Protein AF-A0A933SQU5-F1 (afdb_monomer_lite)

Foldseek 3Di:
DPPPVVVVVVVVVVVVPDPDPPPPPPPDPCPDVVNVVVVVVVVVVVVVVVVVVVVVVVVVVVVVVVVVVVVVVVVVVVVVVVVVVVVVCVVVVVVVVVVVVCVVVVVVVVVCVVVVVVVVVVVVVVVVVVVVVLVVLVVVCVVDVVSVVVCVVVVSD

Secondary structure (DSSP, 8-state):
--SHHHHHHHHHHHHHTS-------PPPP---HHHHHHHHHHHHHHHHHHHHHHHHHHHHHHHHHHHHHHHHHHHHHHHHHHHHHHHHHHHHHHHHHHHHHHHHHHHHHHHHHHHHHHHHHHHHHHHHHHHHHHHHHHHHHTT-HHH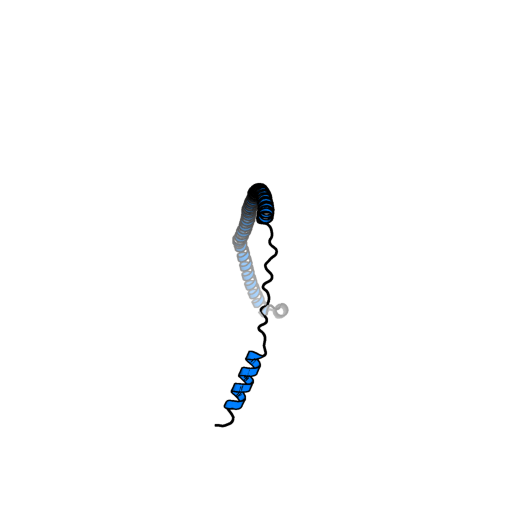HHHHHHTT--

Sequence (157 aa):
MRTRCGAAVIIALILFSTPGRVSAIEPAPRISDREIIEKLSALDAKIDKETANIRGDIKEIRADIKALQQQYADLKESTSKQSSDLKDLMLWGFGVLFAGMFTLIGFVLWDRRTALEPAIKKNKELEEKEERLEKALREYAYKEPQLAEALRNAGIM

Structure (mmCIF, N/CA/C/O backbone):
data_AF-A0A933SQU5-F1
#
_entry.id   AF-A0A933SQU5-F1
#
loop_
_atom_site.group_PDB
_atom_site.id
_atom_site.type_symbol
_atom_site.label_atom_id
_atom_site.label_alt_id
_atom_site.label_comp_id
_atom_site.label_asym_id
_atom_site.label_entity_id
_atom_site.label_seq_id
_atom_site.pdbx_PDB_ins_code
_atom_site.Cartn_x
_atom_site.Cartn_y
_atom_site.Cartn_z
_atom_site.occupancy
_atom_site.B_iso_or_equiv
_atom_site.auth_seq_id
_atom_site.auth_comp_id
_atom_site.auth_asym_id
_atom_site.auth_atom_id
_atom_site.pdbx_PDB_model_num
ATOM 1 N N . MET A 1 1 ? 96.973 1.736 -10.527 1.00 51.66 1 MET A N 1
ATOM 2 C CA . MET A 1 1 ? 96.493 2.218 -11.847 1.00 51.66 1 MET A CA 1
ATOM 3 C C . MET A 1 1 ? 96.423 1.148 -12.954 1.00 51.66 1 MET A C 1
ATOM 5 O O . MET A 1 1 ? 96.095 1.505 -14.074 1.00 51.66 1 MET A O 1
ATOM 9 N N . ARG A 1 2 ? 96.657 -0.153 -12.692 1.00 50.91 2 ARG A N 1
ATOM 10 C CA . ARG A 1 2 ? 96.776 -1.178 -13.758 1.00 50.91 2 ARG A CA 1
ATOM 11 C C . ARG A 1 2 ? 95.517 -2.032 -14.012 1.00 50.91 2 ARG A C 1
ATOM 13 O O . ARG A 1 2 ? 95.461 -2.724 -15.016 1.00 50.91 2 ARG A O 1
ATOM 20 N N . THR A 1 3 ? 94.495 -1.959 -13.154 1.00 50.31 3 THR A N 1
ATOM 21 C CA . THR A 1 3 ? 93.277 -2.798 -13.242 1.00 50.31 3 THR A CA 1
ATOM 22 C C . THR A 1 3 ? 92.093 -2.145 -13.968 1.00 50.31 3 THR A C 1
ATOM 24 O O . THR A 1 3 ? 91.187 -2.850 -14.397 1.00 50.31 3 THR A O 1
ATOM 27 N N . ARG A 1 4 ? 92.093 -0.817 -14.170 1.00 51.56 4 ARG A N 1
ATOM 28 C CA . ARG A 1 4 ? 90.986 -0.100 -14.845 1.00 51.56 4 ARG A CA 1
ATOM 29 C C . ARG A 1 4 ? 91.056 -0.172 -16.379 1.00 51.56 4 ARG A C 1
ATOM 31 O O . ARG A 1 4 ? 90.013 -0.147 -17.020 1.00 51.56 4 ARG A O 1
ATOM 38 N N . CYS A 1 5 ? 92.250 -0.330 -16.964 1.00 54.19 5 CYS A N 1
ATOM 39 C CA . CYS A 1 5 ? 92.404 -0.444 -18.423 1.00 54.19 5 CYS A CA 1
ATOM 40 C C . CYS A 1 5 ? 91.941 -1.800 -18.981 1.00 54.19 5 CYS A C 1
ATOM 42 O O . CYS A 1 5 ? 91.402 -1.838 -20.079 1.00 54.19 5 CYS A O 1
ATOM 44 N N . GLY A 1 6 ? 92.093 -2.902 -18.235 1.00 57.56 6 GLY A N 1
ATOM 45 C CA . GLY A 1 6 ? 91.658 -4.229 -18.699 1.00 57.56 6 GLY A CA 1
ATOM 46 C C . GLY A 1 6 ? 90.134 -4.367 -18.786 1.00 57.56 6 GLY A C 1
ATOM 47 O O . GLY A 1 6 ? 89.613 -4.897 -19.762 1.00 57.56 6 GLY A O 1
ATOM 48 N N . ALA A 1 7 ? 89.408 -3.817 -17.807 1.00 59.41 7 ALA A N 1
ATOM 49 C CA . ALA A 1 7 ? 87.945 -3.861 -17.779 1.00 59.41 7 ALA A CA 1
ATOM 50 C C . ALA A 1 7 ? 87.304 -3.041 -18.916 1.00 59.41 7 ALA A C 1
ATOM 52 O O . ALA A 1 7 ? 86.318 -3.476 -19.504 1.00 59.41 7 ALA A O 1
ATOM 53 N N . ALA A 1 8 ? 87.887 -1.893 -19.274 1.00 63.12 8 ALA A N 1
ATOM 54 C CA . ALA A 1 8 ? 87.378 -1.047 -20.355 1.00 63.12 8 ALA A CA 1
ATOM 55 C C . ALA A 1 8 ? 87.484 -1.721 -21.737 1.00 63.12 8 ALA A C 1
ATOM 57 O O . ALA A 1 8 ? 86.575 -1.595 -22.554 1.00 63.12 8 ALA A O 1
ATOM 58 N N . VAL A 1 9 ? 88.557 -2.482 -21.980 1.00 65.81 9 VAL A N 1
ATOM 59 C CA . VAL A 1 9 ? 88.761 -3.196 -23.252 1.00 65.81 9 VAL A CA 1
ATOM 60 C C . VAL A 1 9 ? 87.785 -4.364 -23.399 1.00 65.81 9 VAL A C 1
ATOM 62 O O . VAL A 1 9 ? 87.240 -4.567 -24.479 1.00 65.81 9 VAL A O 1
ATOM 65 N N . ILE A 1 10 ? 87.498 -5.089 -22.313 1.00 65.00 10 ILE A N 1
ATOM 66 C CA . ILE A 1 10 ? 86.541 -6.207 -22.327 1.00 65.00 10 ILE A CA 1
ATOM 67 C C . ILE A 1 10 ? 85.111 -5.700 -22.572 1.00 65.00 10 ILE A C 1
ATOM 69 O O . ILE A 1 10 ? 84.381 -6.281 -23.371 1.00 65.00 10 ILE A O 1
ATOM 73 N N . ILE A 1 11 ? 84.727 -4.578 -21.956 1.00 65.00 11 ILE A N 1
ATOM 74 C CA . ILE A 1 11 ? 83.405 -3.962 -22.162 1.00 65.00 11 ILE A CA 1
ATOM 75 C C . ILE A 1 11 ? 83.253 -3.438 -23.601 1.00 65.00 11 ILE A C 1
ATOM 77 O O . ILE A 1 11 ? 82.197 -3.613 -24.208 1.00 65.00 11 ILE A O 1
ATOM 81 N N . ALA A 1 12 ? 84.311 -2.865 -24.183 1.00 64.50 12 ALA A N 1
ATOM 82 C CA . ALA A 1 12 ? 84.304 -2.410 -25.575 1.00 64.50 12 ALA A CA 1
ATOM 83 C C . ALA A 1 12 ? 84.168 -3.572 -26.581 1.00 64.50 12 ALA A C 1
ATOM 85 O O . ALA A 1 12 ? 83.466 -3.444 -27.583 1.00 64.50 12 ALA A O 1
ATOM 86 N N . LEU A 1 13 ? 84.778 -4.726 -26.292 1.00 60.06 13 LEU A N 1
ATOM 87 C CA . LEU A 1 13 ? 84.698 -5.925 -27.134 1.00 60.06 13 LEU A CA 1
ATOM 88 C C . LEU A 1 13 ? 83.309 -6.583 -27.099 1.00 60.06 13 LEU A C 1
ATOM 90 O O . LEU A 1 13 ? 82.831 -7.062 -28.126 1.00 60.06 13 LEU A O 1
ATOM 94 N N . ILE A 1 14 ? 82.629 -6.551 -25.948 1.00 61.59 14 ILE A N 1
ATOM 95 C CA . ILE A 1 14 ? 81.267 -7.088 -25.792 1.00 61.59 14 ILE A CA 1
ATOM 96 C C . ILE A 1 14 ? 80.239 -6.224 -26.541 1.00 61.59 14 ILE A C 1
ATOM 98 O O . ILE A 1 14 ? 79.323 -6.764 -27.158 1.00 61.59 14 ILE A O 1
ATOM 102 N N . LEU A 1 15 ? 80.413 -4.898 -26.557 1.00 58.66 15 LEU A N 1
ATOM 103 C CA . LEU A 1 15 ? 79.534 -3.989 -27.304 1.00 58.66 15 LEU A CA 1
ATOM 104 C C . LEU A 1 15 ? 79.725 -4.103 -28.825 1.00 58.66 15 LEU A C 1
ATOM 106 O O . LEU A 1 15 ? 78.745 -4.052 -29.563 1.00 58.66 15 LEU A O 1
ATOM 110 N N . PHE A 1 16 ? 80.958 -4.318 -29.299 1.00 59.91 16 PHE A N 1
ATOM 111 C CA . PHE A 1 16 ? 81.255 -4.450 -30.732 1.00 59.91 16 PHE A CA 1
ATOM 112 C C . PHE A 1 16 ? 80.857 -5.820 -31.316 1.00 59.91 16 PHE A C 1
ATOM 114 O O . PHE A 1 16 ? 80.535 -5.921 -32.496 1.00 59.91 16 PHE A O 1
ATOM 121 N N . SER A 1 17 ? 80.843 -6.879 -30.496 1.00 57.34 17 SER A N 1
ATOM 122 C CA . SER A 1 17 ? 80.522 -8.252 -30.924 1.00 57.34 17 SER A CA 1
ATOM 123 C C . SER A 1 17 ? 79.022 -8.554 -31.017 1.00 57.34 17 SER A C 1
ATOM 125 O O . SER A 1 17 ? 78.654 -9.664 -31.406 1.00 57.34 17 SER A O 1
ATOM 127 N N . THR A 1 18 ? 78.144 -7.616 -30.663 1.00 58.53 18 THR A N 1
ATOM 128 C CA . THR A 1 18 ? 76.704 -7.800 -30.866 1.00 58.53 18 THR A CA 1
ATOM 129 C C . THR A 1 18 ? 76.294 -7.095 -32.157 1.00 58.53 18 THR A C 1
ATOM 131 O O . THR A 1 18 ? 76.055 -5.889 -32.137 1.00 58.53 18 THR A O 1
ATOM 134 N N . PRO A 1 19 ? 76.224 -7.793 -33.310 1.00 54.84 19 PRO A N 1
ATOM 135 C CA . PRO A 1 19 ? 75.551 -7.230 -34.466 1.00 54.84 19 PRO A CA 1
ATOM 136 C C . PRO A 1 19 ? 74.118 -6.943 -34.030 1.00 54.84 19 PRO A C 1
ATOM 138 O O . PRO A 1 19 ? 73.391 -7.849 -33.608 1.00 54.84 19 PRO A O 1
ATOM 141 N N . GLY A 1 20 ? 73.759 -5.658 -34.050 1.00 59.25 20 GLY A N 1
ATOM 142 C CA . GLY A 1 20 ? 72.436 -5.184 -33.695 1.00 59.25 20 GLY A CA 1
ATOM 143 C C . GLY A 1 20 ? 71.401 -6.055 -34.385 1.00 59.25 20 GLY A C 1
ATOM 144 O O . GLY A 1 20 ? 71.348 -6.123 -35.614 1.00 59.25 20 GLY A O 1
ATOM 145 N N . ARG A 1 21 ? 70.587 -6.748 -33.587 1.00 50.75 21 ARG A N 1
ATOM 146 C CA . ARG A 1 21 ? 69.351 -7.346 -34.071 1.00 50.75 21 ARG A CA 1
ATOM 147 C C . ARG A 1 21 ? 68.426 -6.187 -34.411 1.00 50.75 21 ARG A C 1
ATOM 149 O O . ARG A 1 21 ? 67.598 -5.776 -33.606 1.00 50.75 21 ARG A O 1
ATOM 156 N N . VAL A 1 22 ? 68.623 -5.635 -35.604 1.00 53.22 22 VAL A N 1
ATOM 157 C CA . VAL A 1 22 ? 67.601 -4.900 -36.331 1.00 53.22 22 VAL A CA 1
ATOM 158 C C . VAL A 1 22 ? 66.505 -5.928 -36.551 1.00 53.22 22 VAL A C 1
ATOM 160 O O . VAL A 1 22 ? 66.570 -6.746 -37.465 1.00 53.22 22 VAL A O 1
ATOM 163 N N . SER A 1 23 ? 65.553 -5.968 -35.622 1.00 53.22 23 SER A N 1
ATOM 164 C CA . SER A 1 23 ? 64.285 -6.623 -35.872 1.00 53.22 23 SER A CA 1
ATOM 165 C C . SER A 1 23 ? 63.724 -5.907 -37.087 1.00 53.22 23 SER A C 1
ATOM 167 O O . SER A 1 23 ? 63.380 -4.727 -37.003 1.00 53.22 23 SER A O 1
ATOM 169 N N . ALA A 1 24 ? 63.736 -6.590 -38.229 1.00 44.44 24 ALA A N 1
ATOM 170 C CA . ALA A 1 24 ? 62.974 -6.176 -39.383 1.00 44.44 24 ALA A CA 1
ATOM 171 C C . ALA A 1 24 ? 61.559 -5.899 -38.874 1.00 44.44 24 ALA A C 1
ATOM 173 O O . ALA A 1 24 ? 60.888 -6.794 -38.360 1.00 44.44 24 ALA A O 1
ATOM 174 N N . ILE A 1 25 ? 61.151 -4.633 -38.919 1.00 50.91 25 ILE A N 1
ATOM 175 C CA . ILE A 1 25 ? 59.741 -4.307 -38.843 1.00 50.91 25 ILE A CA 1
ATOM 176 C C . ILE A 1 25 ? 59.194 -4.885 -40.152 1.00 50.91 25 ILE A C 1
ATOM 178 O O . ILE A 1 25 ? 59.501 -4.390 -41.238 1.00 50.91 25 ILE A O 1
ATOM 182 N N . GLU A 1 26 ? 58.530 -6.037 -40.083 1.00 47.88 26 GLU A N 1
ATOM 183 C CA . GLU A 1 26 ? 57.801 -6.537 -41.241 1.00 47.88 26 GLU A CA 1
ATOM 184 C C . GLU A 1 26 ? 56.778 -5.453 -41.596 1.00 47.88 26 GLU A C 1
ATOM 186 O O . GLU A 1 26 ? 55.986 -5.053 -40.733 1.00 47.88 26 GLU A O 1
ATOM 191 N N . PRO A 1 27 ? 56.816 -4.887 -42.814 1.00 58.62 27 PRO A N 1
ATOM 192 C CA . PRO A 1 27 ? 55.780 -3.964 -43.224 1.00 58.62 27 PRO A CA 1
ATOM 193 C C . PRO A 1 27 ? 54.457 -4.726 -43.178 1.00 58.62 27 PRO A C 1
ATOM 195 O O . PRO A 1 27 ? 54.331 -5.793 -43.781 1.00 58.62 27 PRO A O 1
ATOM 198 N N . ALA A 1 28 ? 53.489 -4.177 -42.441 1.00 55.78 28 ALA A N 1
ATOM 199 C CA . ALA A 1 28 ? 52.137 -4.708 -42.383 1.00 55.78 28 ALA A CA 1
ATOM 200 C C . ALA A 1 28 ? 51.640 -5.027 -43.808 1.00 55.78 28 ALA A C 1
ATOM 202 O O . ALA A 1 28 ? 51.933 -4.251 -44.730 1.00 55.78 28 ALA A O 1
ATOM 203 N N . PRO A 1 29 ? 50.916 -6.145 -44.011 1.00 60.25 29 PRO A N 1
ATOM 204 C CA . PRO A 1 29 ? 50.379 -6.494 -45.317 1.00 60.25 29 PRO A CA 1
ATOM 205 C C . PRO A 1 29 ? 49.670 -5.275 -45.912 1.00 60.25 29 PRO A C 1
ATOM 207 O O . PRO A 1 29 ? 48.824 -4.665 -45.257 1.00 60.25 29 PRO A O 1
ATOM 210 N N . ARG A 1 30 ? 50.069 -4.884 -47.131 1.00 57.53 30 ARG A N 1
ATOM 211 C CA . ARG A 1 30 ? 49.489 -3.767 -47.889 1.00 57.53 30 ARG A CA 1
ATOM 212 C C . ARG A 1 30 ? 48.062 -4.152 -48.283 1.00 57.53 30 ARG A C 1
ATOM 214 O O . ARG A 1 30 ? 47.820 -4.559 -49.413 1.00 57.53 30 ARG A O 1
ATOM 221 N N . ILE A 1 31 ? 47.135 -4.084 -47.333 1.00 61.34 31 ILE A N 1
ATOM 222 C CA . ILE A 1 31 ? 45.706 -4.102 -47.622 1.00 61.34 31 ILE A CA 1
ATOM 223 C C . ILE A 1 31 ? 45.457 -2.934 -48.590 1.00 61.34 31 ILE A C 1
ATOM 225 O O . ILE A 1 31 ? 45.952 -1.827 -48.371 1.00 61.34 31 ILE A O 1
ATOM 229 N N . SER A 1 32 ? 44.823 -3.196 -49.729 1.00 63.75 32 SER A N 1
ATOM 230 C CA . SER A 1 32 ? 44.569 -2.146 -50.719 1.00 63.75 32 SER A CA 1
ATOM 231 C C . SER A 1 32 ? 43.582 -1.148 -50.113 1.00 63.75 32 SER A C 1
ATOM 233 O O . SER A 1 32 ? 42.596 -1.576 -49.515 1.00 63.75 32 SER A O 1
ATOM 235 N N . ASP A 1 33 ? 43.790 0.163 -50.278 1.00 73.25 33 ASP A N 1
ATOM 236 C CA . ASP A 1 33 ? 42.865 1.194 -49.768 1.00 73.25 33 ASP A CA 1
ATOM 237 C C . ASP A 1 33 ? 41.404 0.914 -50.176 1.00 73.25 33 ASP A C 1
ATOM 239 O O . ASP A 1 33 ? 40.469 1.200 -49.431 1.00 73.25 33 ASP A O 1
ATOM 243 N N . ARG A 1 34 ? 41.203 0.245 -51.319 1.00 74.62 34 ARG A N 1
ATOM 244 C CA . ARG A 1 34 ? 39.900 -0.243 -51.781 1.00 74.62 34 ARG A CA 1
ATOM 245 C C . ARG A 1 34 ? 39.270 -1.298 -50.862 1.00 74.62 34 ARG A C 1
ATOM 247 O O . ARG A 1 34 ? 38.086 -1.202 -50.560 1.00 74.62 34 ARG A O 1
ATOM 254 N N . GLU A 1 35 ? 40.039 -2.281 -50.400 1.00 79.88 35 GLU A N 1
ATOM 255 C CA . GLU A 1 35 ? 39.551 -3.313 -49.473 1.00 79.88 35 GLU A CA 1
ATOM 256 C C . GLU A 1 35 ? 39.221 -2.724 -48.095 1.00 79.88 35 GLU A C 1
ATOM 258 O O . GLU A 1 35 ? 38.295 -3.190 -47.430 1.00 79.88 35 GLU A O 1
ATOM 263 N N . ILE A 1 36 ? 39.949 -1.684 -47.666 1.00 79.56 36 ILE A N 1
ATOM 264 C CA . ILE A 1 36 ? 39.617 -0.928 -46.451 1.00 79.56 36 ILE A CA 1
ATOM 265 C C . ILE A 1 36 ? 38.259 -0.242 -46.627 1.00 79.56 36 ILE A C 1
ATOM 267 O O . ILE A 1 36 ? 37.393 -0.390 -45.770 1.00 79.56 36 ILE A O 1
ATOM 271 N N . ILE A 1 37 ? 38.048 0.467 -47.739 1.00 82.25 37 ILE A N 1
ATOM 272 C CA . ILE A 1 37 ? 36.794 1.187 -48.014 1.00 82.25 37 ILE A CA 1
ATOM 273 C C . ILE A 1 37 ? 35.601 0.221 -48.092 1.00 82.25 37 ILE A C 1
ATOM 275 O O . ILE A 1 37 ? 34.539 0.501 -47.533 1.00 82.25 37 ILE A O 1
ATOM 279 N N . GLU A 1 38 ? 35.762 -0.945 -48.720 1.00 85.19 38 GLU A N 1
ATOM 280 C CA . GLU A 1 38 ? 34.703 -1.961 -48.786 1.00 85.19 38 GLU A CA 1
ATOM 281 C C . GLU A 1 38 ? 34.370 -2.529 -47.396 1.00 85.19 38 GLU A C 1
ATOM 283 O O . GLU A 1 38 ? 33.200 -2.635 -47.032 1.00 85.19 38 GLU A O 1
ATOM 288 N N . LYS A 1 39 ? 35.378 -2.819 -46.565 1.00 86.44 39 LYS A N 1
ATOM 289 C CA . LYS A 1 39 ? 35.146 -3.286 -45.188 1.00 86.44 39 LYS A CA 1
ATOM 290 C C . LYS A 1 39 ? 34.517 -2.217 -44.301 1.00 86.44 39 LYS A C 1
ATOM 292 O O . LYS A 1 39 ? 33.654 -2.553 -43.496 1.00 86.44 39 LYS A O 1
ATOM 297 N N . LEU A 1 40 ? 34.925 -0.957 -44.447 1.00 86.06 40 LEU A N 1
ATOM 298 C CA . LEU A 1 40 ? 34.353 0.165 -43.702 1.00 86.06 40 LEU A CA 1
ATOM 299 C C . LEU A 1 40 ? 32.899 0.413 -44.099 1.00 86.06 40 LEU A C 1
ATOM 301 O O . LEU A 1 40 ? 32.043 0.460 -43.228 1.00 86.06 40 LEU A O 1
ATOM 305 N N . SER A 1 41 ? 32.595 0.457 -45.395 1.00 87.69 41 SER A N 1
ATOM 306 C CA . SER A 1 41 ? 31.213 0.628 -45.865 1.00 87.69 41 SER A CA 1
ATOM 307 C C . SER A 1 41 ? 30.300 -0.538 -45.465 1.00 87.69 41 SER A C 1
ATOM 309 O O . SER A 1 41 ? 29.146 -0.321 -45.097 1.00 87.69 41 SER A O 1
ATOM 311 N N . ALA A 1 42 ? 30.811 -1.776 -45.459 1.00 90.50 42 ALA A N 1
ATOM 312 C CA . ALA A 1 42 ? 30.081 -2.926 -44.929 1.00 90.50 42 ALA A CA 1
ATOM 313 C C . ALA A 1 42 ? 29.846 -2.824 -43.410 1.00 90.50 42 ALA A C 1
ATOM 315 O O . ALA A 1 42 ? 28.792 -3.234 -42.918 1.00 90.50 42 ALA A O 1
ATOM 316 N N . LEU A 1 43 ? 30.814 -2.281 -42.665 1.00 91.75 43 LEU A N 1
ATOM 317 C CA . LEU A 1 43 ? 30.694 -2.051 -41.227 1.00 91.75 43 LEU A CA 1
ATOM 318 C C . LEU A 1 43 ? 29.675 -0.945 -40.925 1.00 91.75 43 LEU A C 1
ATOM 320 O O . LEU A 1 43 ? 28.812 -1.152 -40.078 1.00 91.75 43 LEU A O 1
ATOM 324 N N . ASP A 1 44 ? 29.722 0.171 -41.652 1.00 91.75 44 ASP A N 1
ATOM 325 C CA . ASP A 1 44 ? 28.775 1.284 -41.526 1.00 91.75 44 ASP A CA 1
ATOM 326 C C . ASP A 1 44 ? 27.347 0.817 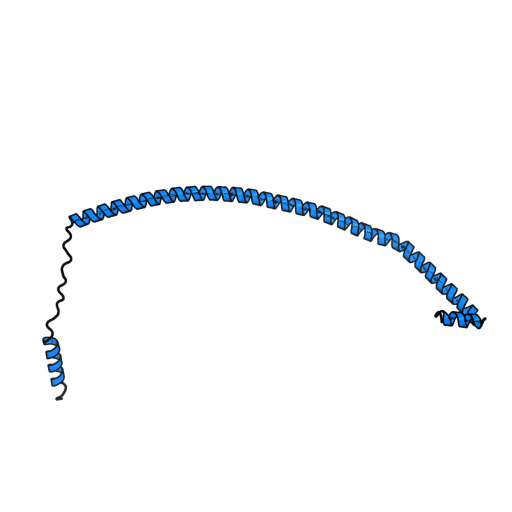-41.817 1.00 91.75 44 ASP A C 1
ATOM 328 O O . ASP A 1 44 ? 26.441 1.041 -41.016 1.00 91.75 44 ASP A O 1
ATOM 332 N N . ALA A 1 45 ? 27.151 0.037 -42.885 1.00 91.69 45 ALA A N 1
ATOM 333 C CA . ALA A 1 45 ? 25.851 -0.556 -43.191 1.00 91.69 45 ALA A CA 1
ATOM 334 C C . ALA A 1 45 ? 25.354 -1.499 -42.077 1.00 91.69 45 ALA A C 1
ATOM 336 O O . ALA A 1 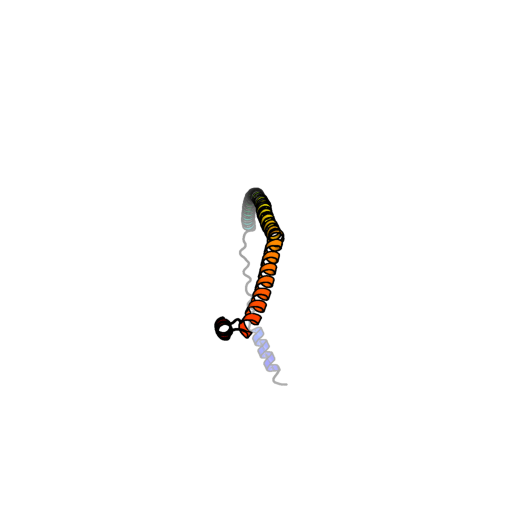45 ? 24.153 -1.573 -41.796 1.00 91.69 45 ALA A O 1
ATOM 337 N N . LYS A 1 46 ? 26.266 -2.230 -41.423 1.00 93.75 46 LYS A N 1
ATOM 338 C CA . LYS A 1 46 ? 25.924 -3.086 -40.282 1.00 93.75 46 LYS A CA 1
ATOM 339 C C . LYS A 1 46 ? 25.552 -2.255 -39.050 1.00 93.75 46 LYS A C 1
ATOM 341 O O . LYS A 1 46 ? 24.566 -2.584 -38.393 1.00 93.75 46 LYS A O 1
ATOM 346 N N . ILE A 1 47 ? 26.285 -1.177 -38.777 1.00 92.50 47 ILE A N 1
ATOM 347 C CA . ILE A 1 47 ? 26.007 -0.232 -37.687 1.00 92.50 47 ILE A CA 1
ATOM 348 C C . ILE A 1 47 ? 24.648 0.440 -37.892 1.00 92.50 47 ILE A C 1
ATOM 350 O O . ILE A 1 47 ? 23.861 0.521 -36.949 1.00 92.50 47 ILE A O 1
ATOM 354 N N . ASP A 1 48 ? 24.324 0.861 -39.113 1.00 93.38 48 ASP A N 1
ATOM 355 C CA . ASP A 1 48 ? 23.028 1.464 -39.434 1.00 93.38 48 ASP A CA 1
ATOM 356 C C . ASP A 1 48 ? 21.879 0.481 -39.212 1.00 93.38 48 ASP A C 1
ATOM 358 O O . ASP A 1 48 ? 20.848 0.831 -38.627 1.00 93.38 48 ASP A O 1
ATOM 362 N N . LYS A 1 49 ? 22.071 -0.778 -39.619 1.00 93.75 49 LYS A N 1
ATOM 363 C CA . LYS A 1 49 ? 21.091 -1.843 -39.398 1.00 93.75 49 LYS A CA 1
ATOM 364 C C . LYS A 1 49 ? 20.888 -2.132 -37.909 1.00 93.75 49 LYS A C 1
ATOM 366 O O . LYS A 1 49 ? 19.747 -2.226 -37.462 1.00 93.75 49 LYS A O 1
ATOM 371 N N . GLU A 1 50 ? 21.964 -2.246 -37.134 1.00 93.75 50 GLU A N 1
ATOM 372 C CA . GLU A 1 50 ? 21.875 -2.440 -35.682 1.00 93.75 50 GLU A CA 1
ATOM 373 C C . GLU A 1 50 ? 21.227 -1.232 -34.994 1.00 93.75 50 GLU A C 1
ATOM 375 O O . GLU A 1 50 ? 20.340 -1.400 -34.162 1.00 93.75 50 GLU A O 1
ATOM 380 N N . THR A 1 51 ? 21.564 -0.010 -35.408 1.00 92.75 51 THR A N 1
ATOM 381 C CA . THR A 1 51 ? 20.954 1.220 -34.884 1.00 92.75 51 THR A CA 1
ATOM 382 C C . THR A 1 51 ? 19.457 1.287 -35.193 1.00 92.75 51 THR A C 1
ATOM 384 O O . THR A 1 51 ? 18.668 1.738 -34.358 1.00 92.75 51 THR A O 1
ATOM 387 N N . ALA A 1 52 ? 19.035 0.833 -36.376 1.00 93.00 52 ALA A N 1
ATOM 388 C CA . ALA A 1 52 ? 17.625 0.755 -36.748 1.00 93.00 52 ALA A CA 1
ATOM 389 C C . ALA A 1 52 ? 16.864 -0.275 -35.899 1.00 93.00 52 ALA A C 1
ATOM 391 O O . ALA A 1 52 ? 15.780 0.044 -35.406 1.00 93.00 52 ALA A O 1
ATOM 392 N N . ASN A 1 53 ? 17.451 -1.453 -35.674 1.00 94.44 53 ASN A N 1
ATOM 393 C CA . ASN A 1 53 ? 16.874 -2.485 -34.809 1.00 94.44 53 ASN A CA 1
ATOM 394 C C . ASN A 1 53 ? 16.735 -1.982 -33.367 1.00 94.44 53 ASN A C 1
ATOM 396 O O . ASN A 1 53 ? 15.638 -1.996 -32.823 1.00 94.44 53 ASN A O 1
ATOM 400 N N . ILE A 1 54 ? 17.797 -1.396 -32.800 1.00 93.88 54 ILE A N 1
ATOM 401 C CA . ILE A 1 54 ? 17.784 -0.812 -31.449 1.00 93.88 54 ILE A CA 1
ATOM 402 C C . ILE A 1 54 ? 16.701 0.270 -31.323 1.00 93.88 54 ILE A C 1
ATOM 404 O O . ILE A 1 54 ? 16.000 0.352 -30.316 1.00 93.88 54 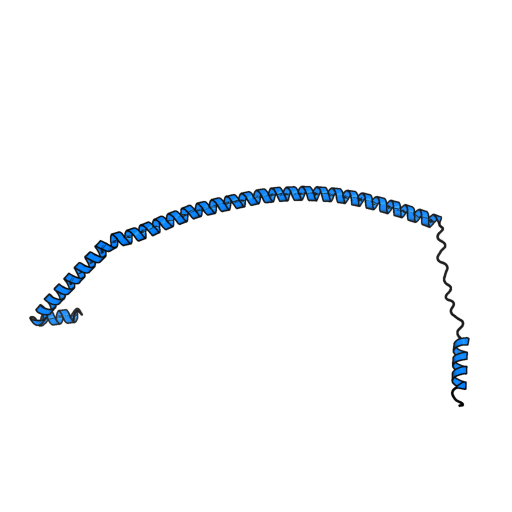ILE A O 1
ATOM 408 N N . ARG A 1 55 ? 16.522 1.116 -32.346 1.00 93.94 55 ARG A N 1
ATOM 409 C CA . ARG A 1 55 ? 15.433 2.110 -32.358 1.00 93.94 55 ARG A CA 1
ATOM 410 C C . ARG A 1 55 ? 14.048 1.464 -32.392 1.00 93.94 55 ARG A C 1
ATOM 412 O O . ARG A 1 55 ? 13.116 2.062 -31.854 1.00 93.94 55 ARG A O 1
ATOM 419 N N . GLY A 1 56 ? 13.903 0.314 -33.046 1.00 93.50 56 GLY A N 1
ATOM 420 C CA . GLY A 1 56 ? 12.692 -0.506 -33.016 1.00 93.50 56 GLY A CA 1
ATOM 421 C C . GLY A 1 56 ? 12.406 -1.008 -31.605 1.00 93.50 56 GLY A C 1
ATOM 422 O O . GLY A 1 56 ? 11.376 -0.650 -31.036 1.00 93.50 56 GLY A O 1
ATOM 423 N N . ASP A 1 57 ? 13.376 -1.697 -31.007 1.00 94.00 57 ASP A N 1
ATOM 424 C CA . ASP A 1 57 ? 13.273 -2.274 -29.663 1.00 94.00 57 ASP A CA 1
ATOM 425 C C . ASP A 1 57 ? 12.961 -1.199 -28.611 1.00 94.00 57 ASP A C 1
ATOM 427 O O . ASP A 1 57 ? 12.088 -1.369 -27.766 1.00 94.00 57 ASP A O 1
ATOM 431 N N . ILE A 1 58 ? 13.595 -0.022 -28.692 1.00 93.31 58 ILE A N 1
ATOM 432 C CA . ILE A 1 58 ? 13.311 1.102 -27.783 1.00 93.31 58 ILE A CA 1
ATOM 433 C C . ILE A 1 58 ? 11.858 1.584 -27.905 1.00 93.31 58 ILE A C 1
ATOM 435 O O . ILE A 1 58 ? 11.270 2.019 -26.909 1.00 93.31 58 ILE A O 1
ATOM 439 N N . LYS A 1 59 ? 11.267 1.568 -29.107 1.00 93.38 59 LYS A N 1
ATOM 440 C CA . LYS A 1 59 ? 9.863 1.969 -29.293 1.00 93.38 59 LYS A CA 1
ATOM 441 C C . LYS A 1 59 ? 8.913 0.942 -28.690 1.00 93.38 59 LYS A C 1
ATOM 443 O O . LYS A 1 59 ? 7.952 1.356 -28.045 1.00 93.38 59 LYS A O 1
ATOM 448 N N . GLU A 1 60 ? 9.197 -0.341 -28.877 1.00 92.62 60 GLU A N 1
ATOM 449 C CA . GLU A 1 60 ? 8.420 -1.444 -28.309 1.00 92.62 60 GLU A CA 1
ATOM 450 C C . GLU A 1 60 ? 8.497 -1.432 -26.779 1.00 92.62 60 GLU A C 1
ATOM 452 O O . GLU A 1 60 ? 7.476 -1.277 -26.115 1.00 92.62 60 GLU A O 1
ATOM 457 N N . ILE A 1 61 ? 9.708 -1.373 -26.218 1.00 93.06 61 ILE A N 1
ATOM 458 C CA . ILE A 1 61 ? 9.934 -1.248 -24.771 1.00 93.06 61 ILE A CA 1
ATOM 459 C C . ILE A 1 61 ? 9.213 -0.021 -24.200 1.00 93.06 61 ILE A C 1
ATOM 461 O O . ILE A 1 61 ? 8.633 -0.071 -23.118 1.00 93.06 61 ILE A O 1
ATOM 465 N N . ARG A 1 62 ? 9.211 1.114 -24.911 1.00 93.50 62 ARG A N 1
ATOM 466 C CA . ARG A 1 62 ? 8.485 2.312 -24.464 1.00 93.50 62 ARG A CA 1
ATOM 467 C C . ARG A 1 62 ? 6.968 2.104 -24.465 1.00 93.50 62 ARG A C 1
ATOM 469 O O . ARG A 1 62 ? 6.296 2.681 -23.609 1.00 93.50 62 ARG A O 1
ATOM 476 N N . ALA A 1 63 ? 6.429 1.354 -25.424 1.00 92.50 63 ALA A N 1
ATOM 477 C CA . ALA A 1 63 ? 5.012 1.012 -25.460 1.00 92.50 63 ALA A CA 1
ATOM 478 C C . ALA A 1 63 ? 4.648 0.092 -24.285 1.00 92.50 63 ALA A C 1
ATOM 480 O O . ALA A 1 63 ? 3.701 0.395 -23.558 1.00 92.50 63 ALA A O 1
ATOM 481 N N . ASP A 1 64 ? 5.468 -0.926 -24.024 1.00 92.44 64 ASP A N 1
ATOM 482 C CA . ASP A 1 64 ? 5.289 -1.851 -22.902 1.00 92.44 64 ASP A CA 1
ATOM 483 C C . ASP A 1 64 ? 5.370 -1.138 -21.553 1.00 92.44 64 ASP A C 1
ATOM 485 O O . ASP A 1 64 ? 4.511 -1.326 -20.694 1.00 92.44 64 ASP A O 1
ATOM 489 N N . ILE A 1 65 ? 6.343 -0.237 -21.372 1.00 91.75 65 ILE A N 1
ATOM 490 C CA . ILE A 1 65 ? 6.457 0.578 -20.154 1.00 91.75 65 ILE A CA 1
ATOM 491 C C . ILE A 1 65 ? 5.188 1.406 -19.933 1.00 91.75 65 ILE A C 1
ATOM 493 O O . ILE A 1 65 ? 4.709 1.493 -18.804 1.00 91.75 65 ILE A O 1
ATOM 497 N N . LYS A 1 66 ? 4.622 2.009 -20.985 1.00 92.50 66 LYS A N 1
ATOM 498 C CA . LYS A 1 66 ? 3.375 2.780 -20.861 1.00 92.50 66 LYS A CA 1
ATOM 499 C C . LYS A 1 66 ? 2.191 1.893 -20.488 1.00 92.50 66 LYS A C 1
ATOM 501 O O . LYS A 1 66 ? 1.415 2.279 -19.617 1.00 92.50 66 LYS A O 1
ATOM 506 N N . ALA A 1 67 ? 2.067 0.722 -21.110 1.00 89.31 67 ALA A N 1
ATOM 507 C CA . ALA A 1 67 ? 1.009 -0.233 -20.795 1.00 89.31 67 ALA A CA 1
ATOM 508 C C . ALA A 1 67 ? 1.118 -0.731 -19.343 1.00 89.31 67 ALA A C 1
ATOM 510 O O . ALA A 1 67 ? 0.131 -0.735 -18.610 1.00 89.31 67 ALA A O 1
ATOM 511 N N . LEU A 1 68 ? 2.329 -1.060 -18.888 1.00 86.44 68 LEU A N 1
ATOM 512 C CA . LEU A 1 68 ? 2.591 -1.458 -17.504 1.00 86.44 68 LEU A CA 1
ATOM 513 C C . LEU A 1 68 ? 2.325 -0.324 -16.511 1.00 86.44 68 LEU A C 1
ATOM 515 O O . LEU A 1 68 ? 1.773 -0.565 -15.441 1.00 86.44 68 LEU A O 1
ATOM 519 N N . GLN A 1 69 ? 2.673 0.920 -16.850 1.00 90.88 69 GLN A N 1
ATOM 520 C CA . GLN A 1 69 ? 2.354 2.080 -16.013 1.00 90.88 69 GLN A CA 1
ATOM 521 C C . GLN A 1 69 ? 0.845 2.279 -15.858 1.00 90.88 69 GLN A C 1
ATOM 523 O O . GLN A 1 69 ? 0.395 2.578 -14.753 1.00 90.88 69 GLN A O 1
ATOM 528 N N . GLN A 1 70 ? 0.070 2.091 -16.929 1.00 87.19 70 GLN A N 1
ATOM 529 C CA . GLN A 1 70 ? -1.393 2.151 -16.873 1.00 87.19 70 GLN A CA 1
ATOM 530 C C . GLN A 1 70 ? -1.958 1.044 -15.982 1.00 87.19 70 GLN A C 1
ATOM 532 O O . GLN A 1 70 ? -2.701 1.340 -15.054 1.00 87.19 70 GLN A O 1
ATOM 537 N N . GLN A 1 71 ? -1.516 -0.203 -16.173 1.00 87.25 71 GLN A N 1
ATOM 538 C 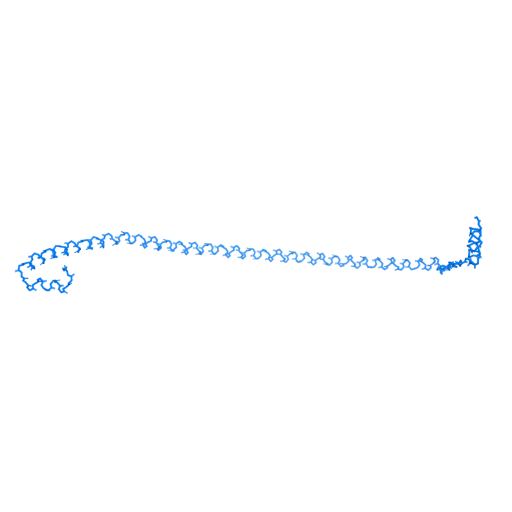CA . GLN A 1 71 ? -1.932 -1.319 -15.318 1.00 87.25 71 GLN A CA 1
ATOM 539 C C . GLN A 1 71 ? -1.586 -1.079 -13.846 1.00 87.25 71 GLN A C 1
ATOM 541 O O . GLN A 1 71 ? -2.391 -1.362 -12.964 1.00 87.25 71 GLN A O 1
ATOM 546 N N . TYR A 1 72 ? -0.403 -0.530 -13.562 1.00 80.44 72 TYR A N 1
ATOM 547 C CA . TYR A 1 72 ? -0.001 -0.208 -12.197 1.00 80.44 72 TYR A CA 1
ATOM 548 C C . TYR A 1 72 ? -0.842 0.925 -11.597 1.00 80.44 72 TYR A C 1
ATOM 550 O O . TYR A 1 72 ? -1.177 0.872 -10.415 1.00 80.44 72 TYR A O 1
ATOM 558 N N . ALA A 1 73 ? -1.191 1.945 -12.387 1.00 83.25 73 ALA A N 1
ATOM 559 C CA . ALA A 1 73 ? -2.063 3.031 -11.948 1.00 83.25 73 ALA A CA 1
ATOM 560 C C . ALA A 1 73 ? -3.470 2.514 -11.613 1.00 83.25 73 ALA A C 1
ATOM 562 O O . ALA A 1 73 ? -3.953 2.770 -10.509 1.00 83.25 73 ALA A O 1
ATOM 563 N N . ASP A 1 74 ? -4.061 1.715 -12.501 1.00 79.12 74 ASP A N 1
ATOM 564 C CA . ASP A 1 74 ? -5.389 1.123 -12.315 1.00 79.12 74 ASP A CA 1
ATOM 565 C C . ASP A 1 74 ? -5.415 0.167 -11.115 1.00 79.12 74 ASP A C 1
ATOM 567 O O . ASP A 1 74 ? -6.313 0.232 -10.275 1.00 79.12 74 ASP A O 1
ATOM 571 N N . LEU A 1 75 ? -4.388 -0.680 -10.973 1.00 77.19 75 LEU A N 1
ATOM 572 C CA . LEU A 1 75 ? -4.268 -1.613 -9.851 1.00 77.19 75 LEU A CA 1
ATOM 573 C C . LEU A 1 75 ? -4.062 -0.880 -8.521 1.00 77.19 75 LEU A C 1
ATOM 575 O O . LEU A 1 75 ? -4.605 -1.273 -7.484 1.00 77.19 75 LEU A O 1
ATOM 579 N N . LYS A 1 76 ? -3.276 0.200 -8.527 1.00 77.00 76 LYS A N 1
ATOM 580 C CA . LYS A 1 76 ? -3.089 1.043 -7.346 1.00 77.00 76 LYS A CA 1
ATOM 581 C C . LYS A 1 76 ? -4.396 1.722 -6.959 1.00 77.00 76 LYS A C 1
ATOM 583 O O . LYS A 1 76 ? -4.688 1.788 -5.769 1.00 77.00 76 LYS A O 1
ATOM 588 N N . GLU A 1 77 ? -5.176 2.189 -7.929 1.00 76.44 77 GLU A N 1
ATOM 589 C CA . GLU A 1 77 ? -6.482 2.799 -7.691 1.00 76.44 77 GLU A CA 1
ATOM 590 C C . GLU A 1 77 ? -7.505 1.784 -7.159 1.00 76.44 77 GLU A C 1
ATOM 592 O O . GLU A 1 77 ? -8.221 2.075 -6.201 1.00 76.44 77 GLU A O 1
ATOM 597 N N . SER A 1 78 ? -7.553 0.565 -7.702 1.00 67.06 78 SER A N 1
ATOM 598 C CA . SER A 1 78 ? -8.435 -0.483 -7.173 1.00 67.06 78 SER A CA 1
ATOM 599 C C . SER A 1 78 ? -8.029 -0.911 -5.762 1.00 67.06 78 SER A C 1
ATOM 601 O O . SER A 1 78 ? -8.883 -1.125 -4.903 1.00 67.06 78 SER A O 1
ATOM 603 N N . THR A 1 79 ? -6.725 -0.997 -5.496 1.00 70.38 79 THR A N 1
ATOM 604 C CA . THR A 1 79 ? -6.191 -1.378 -4.182 1.00 70.38 79 THR A CA 1
ATOM 605 C C . THR A 1 79 ? -6.392 -0.272 -3.148 1.00 70.38 79 THR A C 1
ATOM 607 O O . THR A 1 79 ? -6.719 -0.555 -1.995 1.00 70.38 79 THR A O 1
ATOM 610 N N . SER A 1 80 ? -6.231 0.998 -3.533 1.00 68.31 80 SER A N 1
ATOM 611 C CA . SER A 1 80 ? -6.456 2.124 -2.626 1.00 68.31 80 SER A CA 1
ATOM 612 C C . SER A 1 80 ? -7.928 2.252 -2.246 1.00 68.31 80 SER A C 1
ATOM 614 O O . SER A 1 80 ? -8.203 2.447 -1.064 1.00 68.31 80 SER A O 1
ATOM 616 N N . LYS A 1 81 ? -8.851 2.063 -3.201 1.00 70.44 81 LYS A N 1
ATOM 617 C CA . LYS A 1 81 ? -10.303 2.035 -2.951 1.00 70.44 81 LYS A CA 1
ATOM 618 C C . LYS A 1 81 ? -10.690 0.918 -1.984 1.00 70.44 81 LYS A C 1
ATOM 620 O O . LYS A 1 81 ? -11.369 1.160 -0.996 1.00 70.44 81 LYS A O 1
ATOM 625 N N . GLN A 1 82 ? -10.171 -0.293 -2.188 1.00 72.62 82 GLN A N 1
ATOM 626 C CA . GLN A 1 82 ? -10.414 -1.384 -1.241 1.00 72.62 82 GLN A CA 1
ATOM 627 C C . GLN A 1 82 ? -9.833 -1.068 0.143 1.00 72.62 82 GLN A C 1
ATOM 629 O O . GLN A 1 82 ? -10.490 -1.285 1.156 1.00 72.62 82 GLN A O 1
ATOM 634 N N . SER A 1 83 ? -8.627 -0.498 0.220 1.00 69.69 83 SER A N 1
ATOM 635 C CA . SER A 1 83 ? -8.052 -0.138 1.516 1.00 69.69 83 SER A CA 1
ATOM 636 C C . SER A 1 83 ? -8.812 0.986 2.223 1.00 69.69 83 SER A C 1
ATOM 638 O O . SER A 1 83 ? -8.800 0.987 3.456 1.00 69.69 83 SER A O 1
ATOM 640 N N . SER A 1 84 ? -9.408 1.947 1.507 1.00 73.38 84 SER A N 1
ATOM 641 C CA . SER A 1 84 ? -10.232 2.989 2.128 1.00 73.38 84 SER A CA 1
ATOM 642 C C . SER A 1 84 ? -11.532 2.406 2.655 1.00 73.38 84 SER A C 1
ATOM 644 O O . SER A 1 84 ? -11.845 2.621 3.821 1.00 73.38 84 SER A O 1
ATOM 646 N N . ASP A 1 85 ? -12.216 1.591 1.855 1.00 78.12 85 ASP A N 1
ATOM 647 C CA . ASP A 1 85 ? -13.525 1.039 2.207 1.00 78.12 85 ASP A CA 1
ATOM 648 C C . ASP A 1 85 ? -13.419 0.048 3.375 1.00 78.12 85 ASP A C 1
ATOM 650 O O . ASP A 1 85 ? -14.230 0.083 4.301 1.00 78.12 85 ASP A O 1
ATOM 654 N N . LEU A 1 86 ? -12.370 -0.789 3.401 1.00 78.31 86 LEU A N 1
ATOM 655 C CA . LEU A 1 86 ? -12.107 -1.669 4.543 1.00 78.31 86 LEU A CA 1
ATOM 656 C C . LEU A 1 86 ? -11.780 -0.877 5.813 1.00 78.31 86 LEU A C 1
ATOM 658 O O . LEU A 1 86 ? -12.236 -1.257 6.889 1.00 78.31 86 LEU A O 1
ATOM 662 N N . LYS A 1 87 ? -10.997 0.205 5.719 1.00 83.25 87 LYS A N 1
ATOM 663 C CA . LYS A 1 87 ? -10.679 1.046 6.884 1.00 83.25 87 LYS A CA 1
ATOM 664 C C . LYS A 1 87 ? -11.911 1.768 7.409 1.00 83.25 87 LYS A C 1
ATOM 666 O O . LYS A 1 87 ? -12.059 1.853 8.623 1.00 83.25 87 LYS A O 1
ATOM 671 N N . ASP A 1 88 ? -12.773 2.251 6.521 1.00 86.12 88 ASP A N 1
ATOM 672 C CA . ASP A 1 88 ? -13.994 2.968 6.884 1.00 86.12 88 ASP A CA 1
ATOM 673 C C . ASP A 1 88 ? -15.009 2.027 7.550 1.00 86.12 88 ASP A C 1
ATOM 675 O O . ASP A 1 88 ? -15.510 2.313 8.637 1.00 86.12 88 ASP A O 1
ATOM 679 N N . LEU A 1 89 ? -15.197 0.824 6.990 1.00 85.81 89 LEU A N 1
ATOM 680 C CA . LEU A 1 89 ? -16.009 -0.230 7.603 1.00 85.81 89 LEU A CA 1
ATOM 681 C C . LEU A 1 89 ? -15.442 -0.674 8.954 1.00 85.81 89 LEU A C 1
ATOM 683 O O . LEU A 1 89 ? -16.194 -0.857 9.909 1.00 85.81 89 LEU A O 1
ATOM 687 N N . MET A 1 90 ? -14.122 -0.838 9.051 1.00 86.19 90 MET A N 1
ATOM 688 C CA . MET A 1 90 ? -13.450 -1.219 10.289 1.00 86.19 90 MET A CA 1
ATOM 689 C C . MET A 1 90 ? -13.628 -0.126 11.353 1.00 86.19 90 MET A C 1
ATOM 691 O O . MET A 1 90 ? -14.061 -0.428 12.461 1.00 86.19 90 MET A O 1
ATOM 695 N N . LEU A 1 91 ? -13.382 1.145 11.021 1.00 87.62 91 LEU A N 1
ATOM 696 C CA . LEU A 1 91 ? -13.583 2.284 11.924 1.00 87.62 91 LEU A CA 1
ATOM 697 C C . LEU A 1 91 ? -15.034 2.402 12.394 1.00 87.62 91 LEU A C 1
ATOM 699 O O . LEU A 1 91 ? -15.271 2.554 13.593 1.00 87.62 91 LEU A O 1
ATOM 703 N N . TRP A 1 92 ? -16.001 2.296 11.483 1.00 90.62 92 TRP A N 1
ATOM 704 C CA . TRP A 1 92 ? -17.418 2.378 11.828 1.00 90.62 92 TRP A CA 1
ATOM 705 C C . TRP A 1 92 ? -17.878 1.173 12.661 1.00 90.62 92 TRP A C 1
ATOM 707 O O . TRP A 1 92 ? -18.521 1.343 13.697 1.00 90.62 92 TRP A O 1
ATOM 717 N N . GLY A 1 93 ? -17.473 -0.040 12.276 1.00 89.06 93 GLY A N 1
ATOM 718 C CA . GLY A 1 93 ? -17.781 -1.278 12.993 1.00 89.06 93 GLY A CA 1
ATOM 719 C C . GLY A 1 93 ? -17.186 -1.311 14.402 1.00 89.06 93 GLY A C 1
ATOM 720 O O . GLY A 1 93 ? -17.896 -1.603 15.366 1.00 89.06 93 GLY A O 1
ATOM 721 N N . PHE A 1 94 ? -15.911 -0.938 14.557 1.00 91.44 94 PHE A N 1
ATOM 722 C CA . PHE A 1 94 ? -15.301 -0.781 15.879 1.00 91.44 94 PHE A CA 1
ATOM 723 C C . PHE A 1 94 ? -15.971 0.337 16.673 1.00 91.44 94 PHE A C 1
ATOM 725 O O . PHE A 1 94 ? -16.214 0.150 17.860 1.00 91.44 94 PHE A O 1
ATOM 732 N N . GLY A 1 95 ? -16.327 1.459 16.044 1.00 93.44 95 GLY A N 1
ATOM 733 C CA . GLY A 1 95 ? -17.055 2.546 16.698 1.00 93.44 95 GLY A CA 1
ATOM 734 C C . GLY A 1 95 ? -18.362 2.075 17.338 1.00 93.44 95 GLY A C 1
ATOM 735 O O . GLY A 1 95 ? -18.599 2.352 18.513 1.00 93.44 95 GLY A O 1
ATOM 736 N N . VAL A 1 96 ? -19.170 1.298 16.610 1.00 93.69 96 VAL A N 1
ATOM 737 C CA . VAL A 1 96 ? -20.424 0.723 17.127 1.00 93.69 96 VAL A CA 1
ATOM 738 C C . VAL A 1 96 ? -20.164 -0.301 18.236 1.00 93.69 96 VAL A C 1
ATOM 740 O O . VAL A 1 96 ? -20.837 -0.267 19.266 1.00 93.69 96 VAL A O 1
ATOM 743 N N . LEU A 1 97 ? -19.172 -1.183 18.070 1.00 91.38 97 LEU A N 1
ATOM 744 C CA . LEU A 1 97 ? -18.813 -2.179 19.088 1.00 91.38 97 LEU A CA 1
ATOM 745 C C . LEU A 1 97 ? -18.323 -1.530 20.387 1.00 91.38 97 LEU A C 1
ATOM 747 O O . LEU A 1 97 ? -18.789 -1.888 21.470 1.00 91.38 97 LEU A O 1
ATOM 751 N N . PHE A 1 98 ? -17.417 -0.555 20.292 1.00 92.62 98 PHE A N 1
ATOM 752 C CA . PHE A 1 98 ? -16.927 0.183 21.451 1.00 92.62 98 PHE A CA 1
ATOM 753 C C . PHE A 1 98 ? -18.046 0.992 22.095 1.00 92.62 98 PHE A C 1
ATOM 755 O O . PHE A 1 98 ? -18.185 0.927 23.313 1.00 92.62 98 PHE A O 1
ATOM 762 N N . ALA A 1 99 ? -18.877 1.691 21.317 1.00 94.31 99 ALA A N 1
ATOM 763 C CA . ALA A 1 99 ? -20.030 2.409 21.850 1.00 94.31 99 ALA A CA 1
ATOM 764 C C . ALA A 1 99 ? -20.960 1.469 22.631 1.00 94.31 99 ALA A C 1
ATOM 766 O O . ALA A 1 99 ? -21.269 1.756 23.783 1.00 94.31 99 ALA A O 1
ATOM 767 N N . GLY A 1 100 ? -21.310 0.307 22.070 1.00 94.38 100 GLY A N 1
ATOM 768 C CA . GLY A 1 100 ? -22.116 -0.703 22.759 1.00 94.38 100 GLY A CA 1
ATOM 769 C C . GLY A 1 100 ? -21.464 -1.212 24.048 1.00 94.38 100 GLY A C 1
ATOM 770 O O . GLY A 1 100 ? -22.127 -1.321 25.080 1.00 94.38 100 GLY A O 1
ATOM 771 N N . MET A 1 101 ? -20.151 -1.457 24.032 1.00 89.88 101 MET A N 1
ATOM 772 C CA . MET A 1 101 ? -19.412 -1.894 25.218 1.00 89.88 101 MET A CA 1
ATOM 773 C C . MET A 1 101 ? -19.358 -0.805 26.299 1.00 89.88 101 MET A C 1
ATOM 775 O O . MET A 1 101 ? -19.587 -1.098 27.470 1.00 89.88 101 MET A O 1
ATOM 779 N N . PHE A 1 102 ? -19.121 0.456 25.928 1.00 90.44 102 PHE A N 1
ATOM 780 C CA . PHE A 1 102 ? -19.166 1.592 26.852 1.00 90.44 102 PHE A CA 1
ATOM 781 C C . PHE A 1 102 ? -20.570 1.825 27.405 1.00 90.44 102 PHE A C 1
ATOM 783 O O . PHE A 1 102 ? -20.702 2.142 28.585 1.00 90.44 102 PHE A O 1
ATOM 790 N N . THR A 1 103 ? -21.616 1.622 26.603 1.00 91.50 103 THR A N 1
ATOM 791 C CA . THR A 1 103 ? -23.002 1.663 27.078 1.00 91.50 103 THR A CA 1
ATOM 792 C C . THR A 1 103 ? -23.251 0.581 28.123 1.00 91.50 103 THR A C 1
ATOM 794 O O . THR A 1 103 ? -23.804 0.890 29.173 1.00 91.50 103 THR A O 1
ATOM 797 N N . LEU A 1 104 ? -22.797 -0.656 27.901 1.00 86.06 104 LEU A N 1
ATOM 798 C CA . LEU A 1 104 ? -22.954 -1.745 28.871 1.00 86.06 104 LEU A CA 1
ATOM 799 C C . LEU A 1 104 ? -22.132 -1.518 30.143 1.00 86.06 104 LEU A C 1
ATOM 801 O O . LEU A 1 104 ? -22.663 -1.663 31.239 1.00 86.06 104 LEU A O 1
ATOM 805 N N . ILE A 1 105 ? -20.861 -1.127 30.026 1.00 86.62 105 ILE A N 1
ATOM 806 C CA . ILE A 1 105 ? -20.003 -0.837 31.186 1.00 86.62 105 ILE A CA 1
ATOM 807 C C . ILE A 1 105 ? -20.553 0.358 31.967 1.00 86.62 105 ILE A C 1
ATOM 809 O O . ILE A 1 105 ? -20.630 0.308 33.192 1.00 86.62 105 ILE A O 1
ATOM 813 N N . GLY A 1 106 ? -20.972 1.414 31.271 1.00 87.12 106 GLY A N 1
ATOM 814 C CA . GLY A 1 106 ? -21.616 2.575 31.876 1.00 87.12 106 GLY A CA 1
ATOM 815 C C . GLY A 1 106 ? -22.920 2.206 32.582 1.00 87.12 106 GLY A C 1
ATOM 816 O O . GLY A 1 106 ? -23.140 2.637 33.711 1.00 87.12 106 GLY A O 1
ATOM 817 N N . PHE A 1 107 ? -23.743 1.354 31.968 1.00 84.75 107 PHE A N 1
ATOM 818 C CA . PHE A 1 107 ? -24.994 0.861 32.544 1.00 84.75 107 PHE A CA 1
ATOM 819 C C . PHE A 1 107 ? -24.762 -0.027 33.774 1.00 84.75 107 PHE A C 1
ATOM 821 O O . PHE A 1 107 ? -25.406 0.171 34.796 1.00 84.75 107 PHE A O 1
ATOM 828 N N . VAL A 1 108 ? -23.799 -0.949 33.729 1.00 82.94 108 VAL A N 1
ATOM 829 C CA . VAL A 1 108 ? -23.455 -1.821 34.865 1.00 82.94 108 VAL A CA 1
ATOM 830 C C . VAL A 1 108 ? -22.821 -1.030 36.014 1.00 82.94 108 VAL A C 1
ATOM 832 O O . VAL A 1 108 ? -23.116 -1.281 37.183 1.00 82.94 108 VAL A O 1
ATOM 835 N N . LEU A 1 109 ? -21.963 -0.047 35.721 1.00 79.06 109 LEU A N 1
ATOM 836 C CA . LEU A 1 109 ? -21.406 0.836 36.753 1.00 79.06 109 LEU A CA 1
ATOM 837 C C . LEU A 1 109 ? -22.476 1.736 37.385 1.00 79.06 109 LEU A C 1
ATOM 839 O O . LEU A 1 109 ? -22.386 2.035 38.578 1.00 79.06 109 LEU A O 1
ATOM 843 N N . TRP A 1 110 ? -23.492 2.133 36.616 1.00 75.69 110 TRP A N 1
ATOM 844 C CA . TRP A 1 110 ? -24.672 2.818 37.136 1.00 75.69 110 TRP A CA 1
ATOM 845 C C . TRP A 1 110 ? -25.505 1.888 38.031 1.00 75.69 110 TRP A C 1
ATOM 847 O O . TRP A 1 110 ? -25.764 2.237 39.182 1.00 75.69 110 TRP A O 1
ATOM 857 N N . ASP A 1 111 ? -25.808 0.672 37.564 1.00 71.62 111 ASP A N 1
ATOM 858 C CA . ASP A 1 111 ? -26.566 -0.351 38.299 1.00 71.62 111 ASP A CA 1
ATOM 859 C C . ASP A 1 111 ? -25.923 -0.690 39.653 1.00 71.62 111 ASP A C 1
ATOM 861 O O . ASP A 1 111 ? -26.586 -0.683 40.690 1.00 71.62 111 ASP A O 1
ATOM 865 N N . ARG A 1 112 ? -24.593 -0.843 39.700 1.00 65.00 112 ARG A N 1
ATOM 866 C CA . ARG A 1 112 ? -23.866 -1.067 40.958 1.00 65.00 112 ARG A CA 1
ATOM 867 C C . ARG A 1 112 ? -24.021 0.098 41.945 1.00 65.00 112 ARG A C 1
ATOM 869 O O . ARG A 1 112 ? -24.147 -0.151 43.143 1.00 65.00 112 ARG A O 1
ATOM 876 N N . ARG A 1 113 ? -24.004 1.360 41.492 1.00 64.25 113 ARG A N 1
ATOM 877 C CA . ARG A 1 113 ? -24.214 2.515 42.389 1.00 64.25 113 ARG A CA 1
ATOM 878 C C . ARG A 1 113 ? -25.653 2.602 42.895 1.00 64.25 113 ARG A C 1
ATOM 880 O O . ARG A 1 113 ? -25.840 2.988 44.042 1.00 64.25 113 ARG A O 1
ATOM 887 N N . THR A 1 114 ? -26.646 2.231 42.091 1.00 61.19 114 THR A N 1
ATOM 888 C CA . THR A 1 114 ? -28.063 2.316 42.486 1.00 61.19 114 THR A CA 1
ATOM 889 C C . THR A 1 114 ? -28.523 1.105 43.318 1.00 61.19 114 THR A C 1
ATOM 891 O O . THR A 1 114 ? -29.365 1.256 44.200 1.00 61.19 114 THR A O 1
ATOM 894 N N . ALA A 1 115 ? -27.934 -0.082 43.118 1.00 52.38 115 ALA A N 1
ATOM 895 C CA . ALA A 1 115 ? -28.286 -1.312 43.838 1.00 52.38 115 ALA A CA 1
ATOM 896 C C . ALA A 1 115 ? -27.484 -1.554 45.137 1.00 52.38 115 ALA A C 1
ATOM 898 O O . ALA A 1 115 ? -27.960 -2.260 46.030 1.00 52.38 115 ALA A O 1
ATOM 899 N N . LEU A 1 116 ? -26.287 -0.967 45.296 1.00 54.16 116 LEU A N 1
ATOM 900 C CA . LEU A 1 116 ? -25.497 -1.118 46.530 1.00 54.16 116 LEU A CA 1
ATOM 901 C C . LEU A 1 116 ? -26.027 -0.300 47.712 1.00 54.16 116 LEU A C 1
ATOM 903 O O . LEU A 1 116 ? -25.788 -0.686 48.854 1.00 54.16 116 LEU A O 1
ATOM 907 N N . GLU A 1 117 ? -26.746 0.800 47.488 1.00 57.06 117 GLU A N 1
ATOM 908 C CA . GLU A 1 117 ? -27.301 1.600 48.589 1.00 57.06 117 GLU A CA 1
ATOM 909 C C . GLU A 1 117 ? -28.295 0.826 49.479 1.00 57.06 117 GLU A C 1
ATOM 911 O O . GLU A 1 117 ? -28.162 0.906 50.704 1.00 57.06 117 GLU A O 1
ATOM 916 N N . PRO A 1 118 ? -29.251 0.036 48.948 1.00 55.78 118 PRO A N 1
ATOM 917 C CA . PRO A 1 118 ? -30.103 -0.798 49.795 1.00 55.78 118 PRO A CA 1
ATOM 918 C C . PRO A 1 118 ? -29.385 -2.042 50.344 1.00 55.78 118 PRO A C 1
ATOM 920 O O . PRO A 1 118 ? -29.695 -2.465 51.456 1.00 55.78 118 PRO A O 1
ATOM 923 N N . ALA A 1 119 ? -28.413 -2.618 49.624 1.00 56.62 119 ALA A N 1
ATOM 924 C CA . ALA A 1 119 ? -27.682 -3.808 50.080 1.00 56.62 119 ALA A CA 1
ATOM 925 C C . ALA A 1 119 ? -26.723 -3.503 51.247 1.00 56.62 119 ALA A C 1
ATOM 927 O O . ALA A 1 119 ? -26.650 -4.264 52.210 1.00 56.62 119 ALA A O 1
ATOM 928 N N . ILE A 1 120 ? -26.046 -2.351 51.210 1.00 59.19 120 ILE A N 1
ATOM 929 C CA . ILE A 1 120 ? -25.177 -1.892 52.303 1.00 59.19 120 ILE A CA 1
ATOM 930 C C . ILE A 1 120 ? -26.011 -1.503 53.533 1.00 59.19 120 ILE A C 1
ATOM 932 O O . ILE A 1 120 ? -25.603 -1.783 54.658 1.00 59.19 120 ILE A O 1
ATOM 936 N N . LYS A 1 121 ? -27.202 -0.912 53.344 1.00 60.66 121 LYS A N 1
ATOM 937 C CA . LYS A 1 121 ? -28.122 -0.610 54.455 1.00 60.66 121 LYS A CA 1
ATOM 938 C C . LYS A 1 121 ? -28.663 -1.876 55.125 1.00 60.66 121 LYS A C 1
ATOM 940 O O . LYS A 1 121 ? -28.647 -1.949 56.348 1.00 60.66 121 LYS A O 1
ATOM 945 N N . LYS A 1 122 ? -29.064 -2.895 54.352 1.00 59.28 122 LYS A N 1
ATOM 946 C CA . LYS A 1 122 ? -29.541 -4.168 54.920 1.00 59.28 122 LYS A CA 1
ATOM 947 C C . LYS A 1 122 ? -28.453 -4.950 55.657 1.00 59.28 122 LYS A C 1
ATOM 949 O O . LYS A 1 122 ? -28.762 -5.545 56.680 1.00 59.28 122 LYS A O 1
ATOM 954 N N . ASN A 1 123 ? -27.201 -4.915 55.194 1.00 60.16 123 ASN A N 1
ATOM 955 C CA . ASN A 1 123 ? -26.095 -5.544 55.926 1.00 60.16 123 ASN A CA 1
ATOM 956 C C . ASN A 1 123 ? -25.787 -4.823 57.246 1.00 60.16 123 ASN A C 1
ATOM 958 O O . ASN A 1 123 ? -25.632 -5.486 58.264 1.00 60.16 123 ASN A O 1
ATOM 962 N N . LYS A 1 124 ? -25.801 -3.483 57.271 1.00 62.03 124 LYS A N 1
ATOM 963 C CA . LYS A 1 124 ? -25.612 -2.726 58.523 1.00 62.03 124 LYS A CA 1
ATOM 964 C C . LYS A 1 124 ? -26.713 -2.984 59.556 1.00 62.03 124 LYS A C 1
ATOM 966 O O . LYS A 1 124 ? -26.428 -3.108 60.739 1.00 62.03 124 LYS A O 1
ATOM 971 N N . GLU A 1 125 ? -27.967 -3.104 59.121 1.00 62.12 125 GLU A N 1
ATOM 972 C CA . GLU A 1 125 ? -29.080 -3.436 60.023 1.00 62.12 125 GLU A CA 1
ATOM 973 C C . GLU A 1 125 ? -29.021 -4.876 60.562 1.00 62.12 125 GLU A C 1
ATOM 975 O O . GLU A 1 125 ? -29.611 -5.160 61.607 1.00 62.12 125 GLU A O 1
ATOM 980 N N . LEU A 1 126 ? -28.347 -5.793 59.859 1.00 62.00 126 LEU A N 1
ATOM 981 C CA . LEU A 1 126 ? -28.113 -7.160 60.328 1.00 62.00 126 LEU A CA 1
ATOM 982 C C . LEU A 1 126 ? -26.966 -7.204 61.347 1.00 62.00 126 LEU A C 1
ATOM 984 O O . LEU A 1 126 ? -27.159 -7.790 62.409 1.00 62.00 126 LEU A O 1
ATOM 988 N N . GLU A 1 127 ? -25.861 -6.492 61.104 1.00 64.81 127 GLU A N 1
ATOM 989 C CA . GLU A 1 127 ? -24.748 -6.363 62.063 1.00 64.81 127 GLU A CA 1
ATOM 990 C C . GLU A 1 127 ? -25.208 -5.758 63.404 1.00 64.81 127 GLU A C 1
ATOM 992 O O . GLU A 1 127 ? -24.888 -6.275 64.472 1.00 64.81 127 GLU A O 1
ATOM 997 N N . GLU A 1 128 ? -26.045 -4.712 63.382 1.00 69.88 128 GLU A N 1
ATOM 998 C CA . GLU A 1 128 ? -26.570 -4.110 64.619 1.00 69.88 128 GLU A CA 1
ATOM 999 C C . GLU A 1 128 ? -27.495 -5.053 65.409 1.00 69.88 128 GLU A C 1
ATOM 1001 O O . GLU A 1 128 ? -27.592 -4.961 66.639 1.00 69.88 128 GLU A O 1
ATOM 1006 N N . LYS A 1 129 ? -28.213 -5.949 64.723 1.00 72.31 129 LYS A N 1
ATOM 1007 C CA . LYS A 1 129 ? -29.064 -6.953 65.377 1.00 72.31 129 LYS A CA 1
ATOM 1008 C C . LYS A 1 129 ? -28.236 -8.090 65.953 1.00 72.31 129 LYS A C 1
ATOM 1010 O O . LYS A 1 129 ? -28.561 -8.546 67.047 1.00 72.31 129 LYS A O 1
ATOM 1015 N N . GLU A 1 130 ? -27.181 -8.505 65.261 1.00 69.50 130 GLU A N 1
ATOM 1016 C CA . GLU A 1 130 ? -26.227 -9.497 65.754 1.00 69.50 130 GLU A CA 1
ATOM 1017 C C . GLU A 1 130 ? -25.516 -8.998 67.012 1.00 69.50 130 GLU A C 1
ATOM 1019 O O . GLU A 1 130 ? -25.532 -9.700 68.016 1.00 69.50 130 GLU A O 1
ATOM 1024 N N . GLU A 1 131 ? -25.028 -7.753 67.038 1.00 71.56 131 GLU A N 1
ATOM 1025 C CA . GLU A 1 131 ? -24.336 -7.208 68.216 1.00 71.56 131 GLU A CA 1
ATOM 1026 C C . GLU A 1 131 ? -25.270 -7.082 69.440 1.00 71.56 131 GLU A C 1
ATOM 1028 O O . GLU A 1 131 ? -24.870 -7.299 70.589 1.00 71.56 131 GLU A O 1
ATOM 1033 N N . ARG A 1 132 ? -26.551 -6.753 69.219 1.00 73.12 132 ARG A N 1
ATOM 1034 C CA . ARG A 1 132 ? -27.563 -6.714 70.293 1.00 73.12 132 ARG A CA 1
ATOM 1035 C C . ARG A 1 132 ? -27.939 -8.108 70.781 1.00 73.12 132 ARG A C 1
ATOM 1037 O O . ARG A 1 132 ? -28.120 -8.288 71.985 1.00 73.12 132 ARG A O 1
ATOM 1044 N N . LEU A 1 133 ? -28.057 -9.073 69.871 1.00 71.69 133 LEU A N 1
ATOM 1045 C CA . LEU A 1 133 ? -28.293 -10.471 70.219 1.00 71.69 133 LEU A CA 1
ATOM 1046 C C . LEU A 1 133 ? -27.105 -11.030 71.000 1.00 71.69 133 LEU A C 1
ATOM 1048 O O . LEU A 1 133 ? -27.319 -11.603 72.060 1.00 71.69 133 LEU A O 1
ATOM 1052 N N . GLU A 1 134 ? -25.874 -10.786 70.560 1.00 71.81 134 GLU A N 1
ATOM 1053 C CA . GLU A 1 134 ? -24.658 -11.225 71.242 1.00 71.81 134 GLU A CA 1
ATOM 1054 C C . GLU A 1 134 ? -24.566 -10.649 72.659 1.00 71.81 134 GLU A C 1
ATOM 1056 O O . GLU A 1 134 ? -24.337 -11.395 73.608 1.00 71.81 134 GLU A O 1
ATOM 1061 N N . LYS A 1 135 ? -24.828 -9.347 72.848 1.00 78.31 135 LYS A N 1
ATOM 1062 C CA . LYS A 1 135 ? -24.846 -8.734 74.189 1.00 78.31 135 LYS A CA 1
ATOM 1063 C C . LYS A 1 135 ? -25.933 -9.325 75.085 1.00 78.31 135 LYS A C 1
ATOM 1065 O O . LYS A 1 135 ? -25.652 -9.632 76.242 1.00 78.31 135 LYS A O 1
ATOM 1070 N N . ALA A 1 136 ? -27.140 -9.528 74.556 1.00 75.38 136 ALA A N 1
ATOM 1071 C CA . ALA A 1 136 ? -28.239 -10.133 75.306 1.00 75.38 136 ALA A CA 1
ATOM 1072 C C . ALA A 1 136 ? -27.939 -11.595 75.684 1.00 75.38 136 ALA A C 1
ATOM 1074 O O . ALA A 1 136 ? -28.146 -11.987 76.831 1.00 75.38 136 ALA A O 1
ATOM 1075 N N . LEU A 1 137 ? -27.397 -12.383 74.751 1.00 70.75 137 LEU A N 1
ATOM 1076 C CA . LEU A 1 137 ? -26.963 -13.764 74.976 1.00 70.75 137 LEU A CA 1
ATOM 1077 C C . LEU A 1 137 ? -25.798 -13.835 75.968 1.00 70.75 137 LEU A C 1
ATOM 1079 O O . LEU A 1 137 ? -25.802 -14.697 76.841 1.00 70.75 137 LEU A O 1
ATOM 1083 N N . ARG A 1 138 ? -24.841 -12.905 75.901 1.00 71.00 138 ARG A N 1
ATOM 1084 C CA . ARG A 1 138 ? -23.705 -12.817 76.826 1.00 71.00 138 ARG A CA 1
ATOM 1085 C C . ARG A 1 138 ? -24.149 -12.485 78.247 1.00 71.00 138 ARG A C 1
ATOM 1087 O O . ARG A 1 138 ? -23.685 -13.117 79.189 1.00 7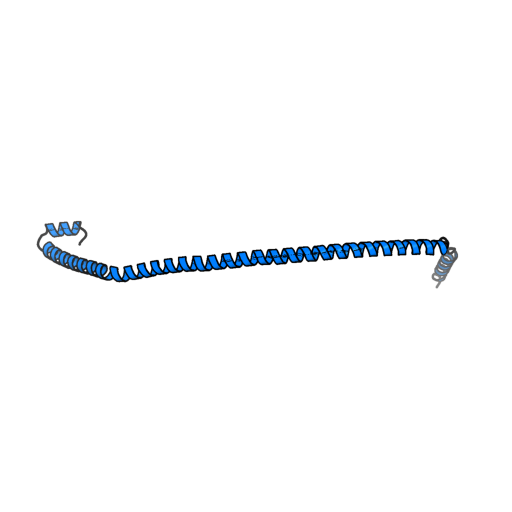1.00 138 ARG A O 1
ATOM 1094 N N . GLU A 1 139 ? -25.071 -11.542 78.415 1.00 74.44 139 GLU A N 1
ATOM 1095 C CA . GLU A 1 139 ? -25.633 -11.200 79.726 1.00 74.44 139 GLU A CA 1
ATOM 1096 C C . GLU A 1 139 ? -26.461 -12.355 80.320 1.00 74.44 139 GLU A C 1
ATOM 1098 O O . GLU A 1 139 ? -26.441 -12.576 81.534 1.00 74.44 139 GLU A O 1
ATOM 1103 N N . TYR A 1 140 ? -27.131 -13.141 79.470 1.00 65.62 140 TYR A N 1
ATOM 1104 C CA . TYR A 1 140 ? -27.844 -14.354 79.882 1.00 65.62 140 TYR A CA 1
ATOM 1105 C C . TYR A 1 140 ? -26.896 -15.515 80.223 1.00 65.62 140 TYR A C 1
ATOM 1107 O O . TYR A 1 140 ? -27.131 -16.246 81.184 1.00 65.62 140 TYR A O 1
ATOM 1115 N N . ALA A 1 141 ? -25.777 -15.646 79.506 1.00 62.19 141 ALA A N 1
ATOM 1116 C CA . ALA A 1 141 ? -24.770 -16.682 79.733 1.00 62.19 141 ALA A CA 1
ATOM 1117 C C . ALA A 1 141 ? -24.091 -16.580 81.104 1.00 62.19 141 ALA A C 1
ATOM 1119 O O . ALA A 1 141 ? -23.727 -17.594 81.690 1.00 62.19 141 ALA A O 1
ATOM 1120 N N . TYR A 1 142 ? -23.963 -15.372 81.658 1.00 65.06 142 TYR A N 1
ATOM 1121 C CA . TYR A 1 142 ? -23.467 -15.195 83.026 1.00 65.06 142 TYR A CA 1
ATOM 1122 C C . TYR A 1 142 ? -24.460 -15.663 84.103 1.00 65.06 142 TYR A C 1
ATOM 1124 O O . TYR A 1 142 ? -24.051 -15.879 85.243 1.00 65.06 142 TYR A O 1
ATOM 1132 N N . LYS A 1 143 ? -25.748 -15.825 83.769 1.00 69.50 143 LYS A N 1
ATOM 1133 C CA . LYS A 1 143 ? -26.795 -16.272 84.704 1.00 69.50 143 LYS A CA 1
ATOM 1134 C C . LYS A 1 143 ? -27.038 -17.784 84.653 1.00 69.50 143 LYS A C 1
ATOM 1136 O O . LYS A 1 143 ? -27.462 -18.341 85.662 1.00 69.50 143 LYS A O 1
ATOM 1141 N N . GLU A 1 144 ? -26.729 -18.452 83.537 1.00 66.94 144 GLU A N 1
ATOM 1142 C CA . GLU A 1 144 ? -26.891 -19.904 83.372 1.00 66.94 144 GLU A CA 1
ATOM 1143 C C . GLU A 1 144 ? -25.588 -20.605 82.930 1.00 66.94 144 GLU A C 1
ATOM 1145 O O . GLU A 1 144 ? -25.132 -20.411 81.799 1.00 66.94 144 GLU A O 1
ATOM 1150 N N . PRO A 1 145 ? -25.009 -21.500 83.758 1.00 63.34 145 PRO A N 1
ATOM 1151 C CA . PRO A 1 145 ? -23.736 -22.164 83.455 1.00 63.34 145 PRO A CA 1
ATOM 1152 C C . PRO A 1 145 ? -23.794 -23.091 82.228 1.00 63.34 145 PRO A C 1
ATOM 1154 O O . PRO A 1 145 ? -22.777 -23.290 81.570 1.00 63.34 145 PRO A O 1
ATOM 1157 N N . GLN A 1 146 ? -24.974 -23.613 81.872 1.00 62.16 146 GLN A N 1
ATOM 1158 C CA . GLN A 1 146 ? -25.161 -24.456 80.681 1.00 62.16 146 GLN A CA 1
ATOM 1159 C C . GLN A 1 146 ? -25.123 -23.643 79.374 1.00 62.16 146 GLN A C 1
ATOM 1161 O O . GLN A 1 146 ? -24.658 -24.135 78.346 1.00 62.16 146 GLN A O 1
ATOM 1166 N N . LEU A 1 147 ? -25.561 -22.380 79.412 1.00 65.06 147 LEU A N 1
ATOM 1167 C CA . LEU A 1 147 ? -25.578 -21.494 78.247 1.00 65.06 147 LEU A CA 1
ATOM 1168 C C . LEU A 1 147 ? -24.173 -20.954 77.931 1.00 65.06 147 LEU A C 1
ATOM 1170 O O . LEU A 1 147 ? -23.797 -20.837 76.765 1.00 65.06 147 LEU A O 1
ATOM 1174 N N . ALA A 1 148 ? -23.371 -20.684 78.966 1.00 64.31 148 ALA A N 1
ATOM 1175 C CA . ALA A 1 148 ? -21.967 -20.299 78.821 1.00 64.31 148 ALA A CA 1
ATOM 1176 C C . ALA A 1 148 ? -21.134 -21.389 78.132 1.00 64.31 148 ALA A C 1
ATOM 1178 O O . ALA A 1 148 ? -20.289 -21.097 77.286 1.00 64.31 148 ALA A O 1
ATOM 1179 N N . GLU A 1 149 ? -21.396 -22.655 78.454 1.00 64.50 149 GLU A N 1
ATOM 1180 C CA . GLU A 1 149 ? -20.684 -23.782 77.856 1.00 64.50 149 GLU A CA 1
ATOM 1181 C C . GLU A 1 149 ? -21.098 -24.016 76.392 1.00 64.50 149 GLU A C 1
ATOM 1183 O O . GLU A 1 149 ? -20.244 -24.289 75.545 1.00 64.50 149 GLU A O 1
ATOM 1188 N N . ALA A 1 150 ? -22.378 -23.801 76.065 1.00 67.44 150 ALA A N 1
ATOM 1189 C CA . ALA A 1 150 ? -22.881 -23.833 74.691 1.00 67.44 150 ALA A CA 1
ATOM 1190 C C . ALA A 1 150 ? -22.303 -22.700 73.820 1.00 67.44 150 ALA A C 1
ATOM 1192 O O . ALA A 1 150 ? -21.897 -22.946 72.685 1.00 67.44 150 ALA A O 1
ATOM 1193 N N . LEU A 1 151 ? -22.198 -21.478 74.353 1.00 65.81 151 LEU A N 1
ATOM 1194 C CA . LEU A 1 151 ? -21.599 -20.334 73.652 1.00 65.81 151 LEU A CA 1
ATOM 1195 C C . LEU A 1 151 ? -20.086 -20.486 73.448 1.00 65.81 151 LEU A C 1
ATOM 1197 O O . LEU A 1 151 ? -19.573 -20.122 72.389 1.00 65.81 151 LEU A O 1
ATOM 1201 N N . ARG A 1 152 ? -19.382 -21.087 74.416 1.00 64.31 152 ARG A N 1
ATOM 1202 C CA . ARG A 1 152 ? -17.953 -21.413 74.300 1.00 64.31 152 ARG A CA 1
ATOM 1203 C C . ARG A 1 152 ? -17.689 -22.477 73.229 1.00 64.31 152 ARG A C 1
ATOM 1205 O O . ARG A 1 152 ? -16.729 -22.358 72.479 1.00 64.31 152 ARG A O 1
ATOM 1212 N N . ASN A 1 153 ? -18.555 -23.485 73.112 1.00 67.25 153 ASN A N 1
ATOM 1213 C CA . ASN A 1 153 ? -18.465 -24.479 72.034 1.00 67.25 153 ASN A CA 1
ATOM 1214 C C . ASN A 1 153 ? -18.863 -23.918 70.658 1.00 67.25 153 ASN A C 1
ATOM 1216 O O . ASN A 1 153 ? -18.374 -24.406 69.643 1.00 67.25 153 ASN A O 1
ATOM 1220 N N . ALA A 1 154 ? -19.724 -22.898 70.612 1.00 70.81 154 ALA A N 1
ATOM 1221 C CA . ALA A 1 154 ? -20.116 -22.220 69.377 1.00 70.81 154 ALA A CA 1
ATOM 1222 C C . ALA A 1 154 ? -19.075 -21.197 68.869 1.00 70.81 154 ALA A C 1
ATOM 1224 O O . ALA A 1 154 ? -19.249 -20.662 67.777 1.00 70.81 154 ALA A O 1
ATOM 1225 N N . GLY A 1 155 ? -17.999 -20.933 69.626 1.00 55.50 155 GLY A N 1
ATOM 1226 C CA . GLY A 1 155 ? -16.898 -20.048 69.217 1.00 55.50 155 GLY A CA 1
ATOM 1227 C C . GLY A 1 155 ? -17.205 -18.548 69.296 1.00 55.50 155 GLY A C 1
ATOM 1228 O O . GLY A 1 155 ? -16.544 -17.759 68.629 1.00 55.50 155 GLY A O 1
ATOM 1229 N N . ILE A 1 156 ? -18.219 -18.164 70.079 1.00 64.00 156 ILE A N 1
ATOM 1230 C CA . ILE A 1 156 ? -18.661 -16.767 70.274 1.00 64.00 156 ILE A CA 1
ATOM 1231 C C . ILE A 1 156 ? -18.010 -16.151 71.541 1.00 64.00 156 ILE A C 1
ATOM 1233 O O . ILE A 1 156 ? -18.112 -14.952 71.785 1.00 64.00 156 ILE A O 1
ATOM 1237 N N . MET A 1 157 ? -17.300 -16.961 72.342 1.00 50.81 157 MET A N 1
ATOM 1238 C CA . MET A 1 157 ? -16.400 -16.538 73.431 1.00 50.81 157 MET A CA 1
ATOM 1239 C C . MET A 1 157 ? -14.972 -16.982 73.139 1.00 50.81 157 MET A C 1
ATOM 1241 O O . MET A 1 157 ? -14.051 -16.214 73.492 1.00 50.81 157 MET A O 1
#

Radius of gyration: 58.8 Å; chains: 1; bounding box: 127×28×136 Å

pLDDT: mean 73.98, std 14.3, range [44.44, 94.44]